Protein AF-A0A968JBT8-F1 (afdb_monomer)

Structure (mmCIF, N/CA/C/O backbone):
data_AF-A0A968JBT8-F1
#
_entry.id   AF-A0A968JBT8-F1
#
loop_
_atom_site.group_PDB
_atom_site.id
_atom_site.type_symbol
_atom_site.label_atom_id
_atom_site.label_alt_id
_atom_site.label_comp_id
_atom_site.label_asym_id
_atom_site.label_entity_id
_atom_site.label_seq_id
_atom_site.pdbx_PDB_ins_code
_atom_site.Cartn_x
_atom_site.Cartn_y
_atom_site.Cartn_z
_atom_site.occupancy
_atom_site.B_iso_or_equiv
_atom_site.auth_seq_id
_atom_site.auth_comp_id
_atom_site.auth_asym_id
_atom_site.auth_atom_id
_atom_site.pdbx_PDB_model_num
ATOM 1 N N . ME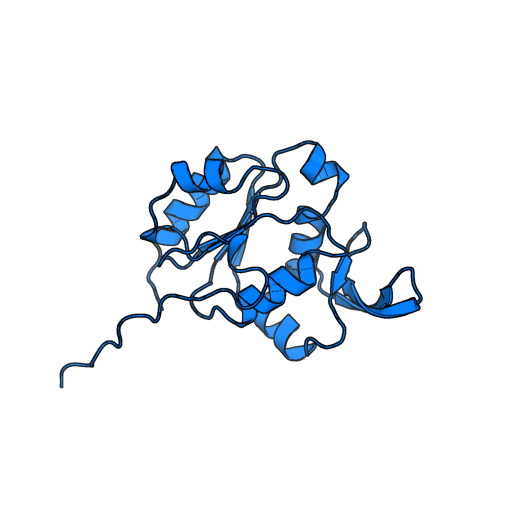T A 1 1 ? -39.324 -13.409 0.685 1.00 41.31 1 MET A N 1
ATOM 2 C CA . MET A 1 1 ? -38.299 -14.449 0.917 1.00 41.31 1 MET A CA 1
ATOM 3 C C . MET A 1 1 ? -37.172 -13.806 1.700 1.00 41.31 1 MET A C 1
ATOM 5 O O . MET A 1 1 ? -36.769 -12.725 1.289 1.00 41.31 1 MET A O 1
ATOM 9 N N . PRO A 1 2 ? -36.713 -14.367 2.828 1.00 41.19 2 PRO A N 1
ATOM 10 C CA . PRO A 1 2 ? -35.566 -13.803 3.517 1.00 41.19 2 PRO A CA 1
ATOM 11 C C . PRO A 1 2 ? -34.325 -14.119 2.684 1.00 41.19 2 PRO A C 1
ATOM 13 O O . PRO A 1 2 ? -34.007 -15.283 2.442 1.00 41.19 2 PRO A O 1
ATOM 16 N N . THR A 1 3 ? -33.665 -13.075 2.192 1.00 42.25 3 THR A N 1
ATOM 17 C CA . THR A 1 3 ? -32.332 -13.170 1.606 1.00 42.25 3 THR A CA 1
ATOM 18 C C . THR A 1 3 ? -31.426 -13.769 2.673 1.00 42.25 3 THR A C 1
ATOM 20 O O . THR A 1 3 ? -31.250 -13.183 3.739 1.00 42.25 3 THR A O 1
ATOM 23 N N . ILE A 1 4 ? -30.899 -14.968 2.425 1.00 45.25 4 ILE A N 1
ATOM 24 C CA . ILE A 1 4 ? -29.824 -15.523 3.242 1.00 45.25 4 ILE A CA 1
ATOM 25 C C . ILE A 1 4 ? -28.622 -14.622 2.974 1.00 45.25 4 ILE A C 1
ATOM 27 O O . ILE A 1 4 ? -27.914 -14.798 1.984 1.00 45.25 4 ILE A O 1
ATOM 31 N N . THR A 1 5 ? -28.428 -13.608 3.814 1.00 50.69 5 THR A N 1
ATOM 32 C CA . THR A 1 5 ? -27.200 -12.822 3.821 1.00 50.69 5 THR A CA 1
ATOM 33 C C . THR A 1 5 ? -26.104 -13.779 4.260 1.00 50.69 5 THR A C 1
ATOM 35 O O . THR A 1 5 ? -25.982 -14.101 5.442 1.00 50.69 5 THR A O 1
ATOM 38 N N . ALA A 1 6 ? -25.366 -14.331 3.295 1.00 50.75 6 ALA A N 1
ATOM 39 C CA . ALA A 1 6 ? -24.172 -15.100 3.592 1.00 50.75 6 ALA A CA 1
ATOM 40 C C . ALA A 1 6 ? -23.295 -14.230 4.497 1.00 50.75 6 ALA A C 1
ATOM 42 O O . ALA A 1 6 ? -22.975 -13.099 4.132 1.00 50.75 6 ALA A O 1
ATOM 43 N N . LEU A 1 7 ? -22.958 -14.734 5.688 1.00 49.06 7 LEU A N 1
ATOM 44 C CA . LEU A 1 7 ? -22.019 -14.052 6.574 1.00 49.06 7 LEU A CA 1
ATOM 45 C C . LEU A 1 7 ? -20.783 -13.690 5.740 1.00 49.06 7 LEU A C 1
ATOM 47 O O . LEU A 1 7 ? -20.252 -14.585 5.066 1.00 49.06 7 LEU A O 1
ATOM 51 N N . PRO A 1 8 ? -20.345 -12.418 5.730 1.00 56.38 8 PRO A N 1
ATOM 52 C CA . PRO A 1 8 ? -19.201 -12.020 4.930 1.00 56.38 8 PRO A CA 1
ATOM 53 C C . PRO A 1 8 ? -18.028 -12.917 5.317 1.00 56.38 8 PRO A C 1
ATOM 55 O O . PRO A 1 8 ? -17.642 -13.002 6.486 1.00 56.38 8 PRO A O 1
ATOM 58 N N . ARG A 1 9 ? -17.507 -13.673 4.342 1.00 64.44 9 ARG A N 1
ATOM 59 C CA . ARG A 1 9 ? -16.332 -14.511 4.578 1.00 64.44 9 ARG A CA 1
ATOM 60 C C . ARG A 1 9 ? -15.209 -13.580 4.998 1.00 64.44 9 ARG A C 1
ATOM 62 O O . ARG A 1 9 ? -14.779 -12.745 4.207 1.00 64.44 9 ARG A O 1
ATOM 69 N N . LEU A 1 10 ? -14.733 -13.755 6.229 1.00 77.06 10 LEU A N 1
ATOM 70 C CA . LEU A 1 10 ? -13.580 -13.022 6.720 1.00 77.06 10 LEU A CA 1
ATOM 71 C C . LEU A 1 10 ? -12.411 -13.279 5.768 1.00 77.06 10 LEU A C 1
ATOM 73 O O . LEU A 1 10 ? -11.999 -14.426 5.559 1.00 77.06 10 LEU A O 1
ATOM 77 N N . TYR A 1 11 ? -11.919 -12.205 5.163 1.00 88.56 11 TYR A N 1
ATOM 78 C CA . TYR A 1 11 ? -10.788 -12.260 4.254 1.00 88.56 11 TYR A CA 1
ATOM 79 C C . TYR A 1 11 ? -9.570 -12.888 4.933 1.00 88.56 11 TYR A C 1
ATOM 81 O O . TYR A 1 11 ? -9.274 -12.627 6.101 1.00 88.56 11 TYR A O 1
ATOM 89 N N . LYS A 1 12 ? -8.842 -13.704 4.169 1.00 91.81 12 LYS A N 1
ATOM 90 C CA . LYS A 1 12 ? -7.556 -14.272 4.566 1.00 91.81 12 LYS A CA 1
ATOM 91 C C . LYS A 1 12 ? -6.499 -13.827 3.557 1.00 91.81 12 LYS A C 1
ATOM 93 O O . LYS A 1 12 ? -6.656 -14.134 2.376 1.00 91.81 12 LYS A O 1
ATOM 98 N N . PRO A 1 13 ? -5.426 -13.143 3.990 1.00 93.38 13 PRO A N 1
ATOM 99 C CA . PRO A 1 13 ? -4.382 -12.709 3.080 1.00 93.38 13 PRO A CA 1
ATOM 100 C C . PRO A 1 13 ? -3.690 -13.888 2.409 1.00 93.38 13 PRO A C 1
ATOM 102 O O . PRO A 1 13 ? -3.269 -14.832 3.077 1.00 93.38 13 PRO A O 1
ATOM 105 N N . LEU A 1 14 ? -3.542 -13.802 1.088 1.00 93.62 14 LEU A N 1
ATOM 106 C CA . LEU A 1 14 ? -2.845 -14.813 0.297 1.00 93.62 14 LEU A CA 1
ATOM 107 C C . LEU A 1 14 ? -1.336 -14.727 0.518 1.00 93.62 14 LEU A C 1
ATOM 109 O O . LEU A 1 14 ? -0.651 -15.740 0.646 1.00 93.62 14 LEU A O 1
ATOM 113 N N . ILE A 1 15 ? -0.815 -13.501 0.580 1.00 95.94 15 ILE A N 1
ATOM 114 C CA . ILE A 1 15 ? 0.615 -13.234 0.679 1.00 95.94 15 ILE A CA 1
ATOM 115 C C . ILE A 1 15 ? 0.944 -12.711 2.072 1.00 95.94 15 ILE A C 1
ATOM 117 O O . ILE A 1 15 ? 0.399 -11.698 2.512 1.00 95.94 15 ILE A O 1
ATOM 121 N N . LYS A 1 16 ? 1.881 -13.392 2.745 1.00 93.38 16 LYS A N 1
ATOM 122 C CA . LYS A 1 16 ? 2.390 -13.050 4.085 1.00 93.38 16 LYS A CA 1
ATOM 123 C C . LYS A 1 16 ? 1.259 -12.795 5.105 1.00 93.38 16 LYS A C 1
ATOM 125 O O . LYS A 1 16 ? 1.220 -11.719 5.702 1.00 93.38 16 LYS A O 1
ATOM 130 N N . PRO A 1 17 ? 0.371 -13.774 5.366 1.00 94.19 17 PRO A N 1
ATOM 131 C CA . PRO A 1 17 ? -0.778 -13.594 6.262 1.00 94.19 17 PRO A CA 1
ATOM 132 C C . PRO A 1 17 ? -0.395 -13.115 7.667 1.00 94.19 17 PRO A C 1
ATOM 134 O O . PRO A 1 17 ? -1.064 -12.254 8.224 1.00 94.19 17 PRO A O 1
ATOM 137 N N . ASN A 1 18 ? 0.751 -13.553 8.196 1.00 95.19 18 ASN A N 1
ATOM 138 C CA . ASN A 1 18 ? 1.256 -13.124 9.510 1.00 95.19 18 ASN A CA 1
ATOM 139 C C . ASN A 1 18 ? 1.701 -11.645 9.558 1.00 95.19 18 ASN A C 1
ATOM 141 O O . ASN A 1 18 ? 2.082 -11.136 10.615 1.00 95.19 18 ASN A O 1
ATOM 145 N N . GLN A 1 19 ? 1.713 -10.950 8.416 1.00 95.06 19 GLN A N 1
ATOM 146 C CA . GLN A 1 19 ? 2.088 -9.539 8.304 1.00 95.06 19 GLN A CA 1
ATOM 147 C C . GLN A 1 19 ? 0.898 -8.593 8.117 1.00 95.06 19 GLN A C 1
ATOM 149 O O . GLN A 1 19 ? 1.106 -7.381 8.049 1.00 95.06 19 GLN A O 1
ATOM 154 N N . VAL A 1 20 ? -0.324 -9.124 8.072 1.00 97.25 20 VAL A N 1
ATOM 155 C CA . VAL A 1 20 ? -1.543 -8.350 7.841 1.00 97.25 20 VAL A CA 1
ATOM 156 C C . VAL A 1 20 ? -2.513 -8.593 8.990 1.00 97.25 20 VAL A C 1
ATOM 158 O O . VAL A 1 20 ? -2.866 -9.730 9.292 1.00 97.25 20 VAL A O 1
ATOM 161 N N . ILE A 1 21 ? -2.951 -7.517 9.633 1.00 97.50 21 ILE A N 1
ATOM 162 C CA . ILE A 1 21 ? -4.013 -7.571 10.642 1.00 97.50 21 ILE A CA 1
ATOM 163 C C . ILE A 1 21 ? -5.334 -7.457 9.890 1.00 97.50 21 ILE A C 1
ATOM 165 O O . ILE A 1 21 ? -5.496 -6.517 9.119 1.00 97.50 21 ILE A O 1
ATOM 169 N N . CYS A 1 22 ? -6.251 -8.404 10.076 1.00 96.94 22 CYS A N 1
ATOM 170 C CA . CYS A 1 22 ? -7.532 -8.421 9.367 1.00 96.94 22 CYS A CA 1
ATOM 171 C C . CYS A 1 22 ? -8.664 -7.920 10.263 1.00 96.94 22 CYS A C 1
ATOM 173 O O . CYS A 1 22 ? -8.687 -8.209 11.459 1.00 96.94 22 CYS A O 1
ATOM 175 N N . GLY A 1 23 ? -9.599 -7.201 9.654 1.00 95.44 23 GLY A N 1
ATOM 176 C CA . GLY A 1 23 ? -10.855 -6.778 10.254 1.00 95.44 23 GLY A CA 1
ATOM 177 C C . GLY A 1 23 ? -12.033 -7.113 9.336 1.00 95.44 23 GLY A C 1
ATOM 178 O O . GLY A 1 23 ? -11.908 -7.950 8.440 1.00 95.44 23 GLY A O 1
ATOM 179 N N . THR A 1 24 ? -13.178 -6.488 9.584 1.00 94.31 24 THR A N 1
ATOM 180 C CA . THR A 1 24 ? -14.443 -6.711 8.860 1.00 94.31 24 THR A CA 1
ATOM 181 C C . THR A 1 24 ? -14.965 -5.456 8.164 1.00 94.31 24 THR A C 1
ATOM 183 O O . THR A 1 24 ? -16.062 -5.481 7.616 1.00 94.31 24 THR A O 1
ATOM 186 N N . GLY A 1 25 ? -14.228 -4.347 8.242 1.00 95.31 25 GLY A N 1
ATOM 187 C CA . GLY A 1 25 ? -14.562 -3.111 7.543 1.00 95.31 25 GLY A CA 1
ATOM 188 C C . GLY A 1 25 ? -14.203 -3.165 6.058 1.00 95.31 25 GLY A C 1
ATOM 189 O O . GLY A 1 25 ? -13.817 -4.198 5.521 1.00 95.31 25 GLY A O 1
ATOM 190 N N . GLN A 1 26 ? -14.267 -2.008 5.402 1.00 96.50 26 GLN A N 1
ATOM 191 C CA . GLN A 1 26 ? -14.045 -1.853 3.953 1.00 96.50 26 GLN A CA 1
ATOM 192 C C . GLN A 1 26 ? -12.790 -1.035 3.594 1.00 96.50 26 GLN A C 1
ATOM 194 O O . GLN A 1 26 ? -12.507 -0.782 2.420 1.00 96.50 26 GLN A O 1
ATOM 199 N N . THR A 1 27 ? -12.013 -0.632 4.603 1.00 98.44 27 THR A N 1
ATOM 200 C CA . THR A 1 27 ? -10.824 0.215 4.439 1.00 98.44 27 THR A CA 1
ATOM 201 C C . THR A 1 27 ? -9.550 -0.578 4.693 1.00 98.44 27 THR A C 1
ATOM 203 O O . THR A 1 27 ? -9.340 -1.085 5.794 1.00 98.44 27 THR A O 1
ATOM 206 N N . ALA A 1 28 ? -8.670 -0.678 3.702 1.00 98.56 28 ALA A N 1
ATOM 207 C CA . ALA A 1 28 ? -7.312 -1.162 3.919 1.00 98.56 28 ALA A CA 1
ATOM 208 C C . ALA A 1 28 ? -6.398 0.002 4.334 1.00 98.56 28 ALA A C 1
ATOM 210 O O . ALA A 1 28 ? -6.468 1.090 3.765 1.00 98.56 28 ALA A O 1
ATOM 211 N N . VAL A 1 29 ? -5.524 -0.225 5.313 1.00 98.75 29 VAL A N 1
ATOM 212 C CA . VAL A 1 29 ? -4.575 0.774 5.818 1.00 98.75 29 VAL A CA 1
ATOM 213 C C . VAL A 1 29 ? -3.149 0.310 5.548 1.00 98.75 29 VAL A C 1
ATOM 215 O O . VAL A 1 29 ? -2.735 -0.769 5.984 1.00 98.75 29 VAL A O 1
ATOM 218 N N . VAL A 1 30 ? -2.383 1.137 4.843 1.00 98.75 30 VAL A N 1
ATOM 219 C CA . VAL A 1 30 ? -0.984 0.881 4.491 1.00 98.75 30 VAL A CA 1
ATOM 220 C C . VAL A 1 30 ? -0.109 1.841 5.281 1.00 98.75 30 VAL A C 1
ATOM 222 O O . VAL A 1 30 ? -0.123 3.045 5.044 1.00 98.75 30 VAL A O 1
ATOM 225 N N . THR A 1 31 ? 0.641 1.317 6.248 1.00 97.62 31 THR A N 1
ATOM 226 C CA . THR A 1 31 ? 1.251 2.146 7.301 1.00 97.62 31 THR A CA 1
ATOM 227 C C . THR A 1 31 ? 2.713 2.520 7.050 1.00 97.62 31 THR A C 1
ATOM 229 O O . THR A 1 31 ? 3.329 3.146 7.908 1.00 97.62 31 THR A O 1
ATOM 232 N N . GLY A 1 32 ? 3.300 2.104 5.925 1.00 96.94 32 GLY A N 1
ATOM 233 C CA . GLY A 1 32 ? 4.719 2.343 5.651 1.00 96.94 32 GLY A CA 1
ATOM 234 C C . GLY A 1 32 ? 5.627 1.769 6.747 1.00 96.94 32 GLY A C 1
ATOM 235 O O . GLY A 1 32 ? 5.508 0.600 7.130 1.00 96.94 32 GLY A O 1
ATOM 236 N N . TRP A 1 33 ? 6.506 2.609 7.281 1.00 96.94 33 TRP A N 1
ATOM 237 C CA . TRP A 1 33 ? 7.395 2.366 8.415 1.00 96.94 33 TRP A CA 1
ATOM 238 C C . TRP A 1 33 ? 6.720 2.549 9.772 1.00 96.94 33 TRP A C 1
ATOM 240 O O . TRP A 1 33 ? 7.226 2.035 10.772 1.00 96.94 33 TRP A O 1
ATOM 250 N N . THR A 1 34 ? 5.539 3.168 9.827 1.00 96.69 34 THR A N 1
ATOM 251 C CA . THR A 1 34 ? 4.731 3.171 11.050 1.00 96.69 34 THR A CA 1
ATOM 252 C C . THR A 1 34 ? 4.325 1.736 11.393 1.00 96.69 34 THR A C 1
ATOM 254 O O . THR A 1 34 ? 3.785 1.003 10.560 1.00 96.69 34 THR A O 1
ATOM 257 N N . VAL A 1 35 ? 4.581 1.310 12.632 1.00 96.81 35 VAL A N 1
ATOM 258 C CA . VAL A 1 35 ? 4.288 -0.055 13.097 1.00 96.81 35 VAL A CA 1
ATOM 259 C C . VAL A 1 35 ? 2.780 -0.318 13.050 1.00 96.81 35 VAL A C 1
ATOM 261 O O . VAL A 1 35 ? 2.006 0.340 13.744 1.00 96.81 35 VAL A O 1
ATOM 264 N N . ARG A 1 36 ? 2.354 -1.333 12.283 1.00 97.06 36 ARG A N 1
ATOM 265 C CA . ARG A 1 36 ? 0.923 -1.645 12.069 1.00 97.06 36 ARG A CA 1
ATOM 266 C C . ARG A 1 36 ? 0.132 -1.887 13.356 1.00 97.06 36 ARG A C 1
ATOM 268 O O . ARG A 1 36 ? -1.032 -1.518 13.434 1.00 97.06 36 ARG A O 1
ATOM 275 N N . HIS A 1 37 ? 0.757 -2.474 14.378 1.00 97.69 37 HIS A N 1
ATOM 276 C CA . HIS A 1 37 ? 0.102 -2.713 15.667 1.00 97.69 37 HIS A CA 1
ATOM 277 C C . HIS A 1 37 ? -0.176 -1.414 16.426 1.00 97.69 37 HIS A C 1
ATOM 279 O O . HIS A 1 37 ? -1.155 -1.351 17.159 1.00 97.69 37 HIS A O 1
ATOM 285 N N . THR A 1 38 ? 0.651 -0.379 16.250 1.00 96.25 38 THR A N 1
ATOM 286 C CA . THR A 1 38 ? 0.375 0.945 16.821 1.00 96.25 38 THR A CA 1
ATOM 287 C C . THR A 1 38 ? -0.892 1.516 16.205 1.00 96.25 38 THR A C 1
ATOM 289 O O . THR A 1 38 ? -1.766 1.957 16.934 1.00 96.25 38 THR A O 1
ATOM 292 N N . VAL A 1 39 ? -1.040 1.409 14.883 1.00 97.25 39 VAL A N 1
ATOM 293 C CA . VAL A 1 39 ? -2.247 1.845 14.169 1.00 97.25 39 VAL A CA 1
ATOM 294 C C . VAL A 1 39 ? -3.476 1.039 14.597 1.00 97.25 39 VAL A C 1
ATOM 296 O O . VAL A 1 39 ? -4.492 1.618 14.968 1.00 97.25 39 VAL A O 1
ATOM 299 N N . ALA A 1 40 ? -3.370 -0.292 14.633 1.00 97.50 40 ALA A N 1
ATOM 300 C CA . ALA A 1 40 ? -4.482 -1.170 14.998 1.00 97.50 40 ALA A CA 1
ATOM 301 C C . ALA A 1 40 ? -5.024 -0.920 16.417 1.00 97.50 40 ALA A C 1
ATOM 303 O O . ALA A 1 40 ? -6.213 -1.089 16.641 1.00 97.50 40 ALA A O 1
ATOM 304 N N . LYS A 1 41 ? -4.190 -0.477 17.370 1.00 97.38 41 LYS A N 1
ATOM 305 C CA . LYS A 1 41 ? -4.633 -0.136 18.737 1.00 97.38 41 LYS A CA 1
ATOM 306 C C . LYS A 1 41 ? -5.597 1.052 18.798 1.00 97.38 41 LYS A C 1
ATOM 308 O O . LYS A 1 41 ? -6.275 1.215 19.807 1.00 97.38 41 LYS A O 1
ATOM 313 N N . HIS A 1 42 ? -5.642 1.886 17.762 1.00 97.00 42 HIS A N 1
ATOM 314 C CA . HIS A 1 42 ? -6.527 3.049 17.696 1.00 97.00 42 HIS A CA 1
ATOM 315 C C . HIS A 1 42 ? -7.848 2.767 16.970 1.00 97.00 42 HIS A C 1
ATOM 317 O O . HIS A 1 42 ? -8.688 3.668 16.894 1.00 97.00 42 HIS A O 1
ATOM 323 N N . LEU A 1 43 ? -8.027 1.554 16.439 1.00 97.56 43 LEU A N 1
ATOM 324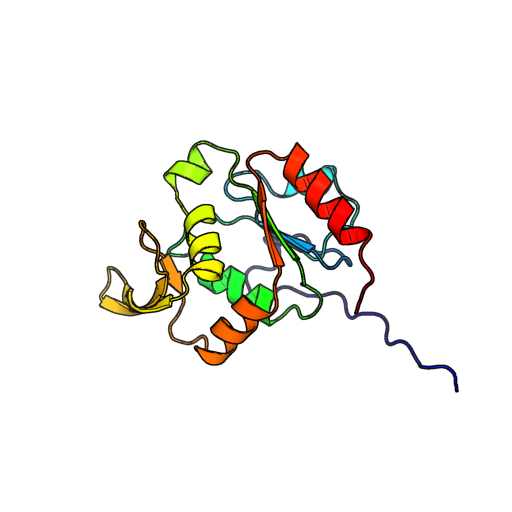 C CA . LEU A 1 43 ? -9.172 1.176 15.620 1.00 97.56 43 LEU A CA 1
ATOM 325 C C . LEU A 1 43 ? -9.851 -0.086 16.150 1.00 97.56 43 LEU A C 1
ATOM 327 O O . LEU A 1 43 ? -9.211 -1.006 16.657 1.00 97.56 43 LEU A O 1
ATOM 331 N N . GLN A 1 44 ? -11.157 -0.154 15.962 1.00 97.44 44 GLN A N 1
ATOM 332 C CA . GLN A 1 44 ? -11.954 -1.357 16.119 1.00 97.44 44 GLN A CA 1
ATOM 333 C C . GLN A 1 44 ? -11.881 -2.195 14.841 1.00 97.44 44 GLN A C 1
ATOM 335 O O . GLN A 1 44 ? -11.766 -1.670 13.735 1.00 97.44 44 GLN A O 1
ATOM 340 N N . SER A 1 45 ? -11.982 -3.519 14.969 1.00 96.00 45 SER A N 1
ATOM 341 C CA . SER A 1 45 ? -11.869 -4.441 13.828 1.00 96.00 45 SER A CA 1
ATOM 342 C C . SER A 1 45 ? -12.922 -4.220 12.739 1.00 96.00 45 SER A C 1
ATOM 344 O O . SER A 1 45 ? -12.684 -4.601 11.600 1.00 96.00 45 SER A O 1
ATOM 346 N N . HIS A 1 46 ? -14.059 -3.595 13.046 1.00 95.25 46 HIS A N 1
ATOM 347 C CA . HIS A 1 46 ? -15.084 -3.267 12.053 1.00 95.25 46 HIS A CA 1
ATOM 348 C C . HIS A 1 46 ? -14.799 -1.973 11.275 1.00 95.25 46 HIS A C 1
ATOM 350 O O . HIS A 1 46 ? -15.431 -1.738 10.251 1.00 95.25 46 HIS A O 1
ATOM 356 N N . GLU A 1 47 ? -13.840 -1.151 11.712 1.00 97.12 47 GLU A N 1
ATOM 357 C CA . GLU A 1 47 ? -13.485 0.106 11.037 1.00 97.12 47 GLU A CA 1
ATOM 358 C C . GLU A 1 47 ? -12.526 -0.123 9.853 1.00 97.12 47 GLU A C 1
ATOM 360 O O . GLU A 1 47 ? -12.418 0.715 8.960 1.00 97.12 47 GLU A O 1
ATOM 365 N N . TYR A 1 48 ? -11.839 -1.270 9.799 1.00 97.56 48 TYR A N 1
ATOM 366 C CA . TYR A 1 48 ? -10.869 -1.593 8.749 1.00 97.56 48 TYR A CA 1
ATOM 367 C C . TYR A 1 48 ? -11.039 -3.014 8.206 1.00 97.56 48 TYR A C 1
ATOM 369 O O . TYR A 1 48 ? -11.447 -3.932 8.910 1.00 97.56 48 TYR A O 1
ATOM 377 N N . ALA A 1 49 ? -10.678 -3.206 6.941 1.00 97.12 49 ALA A N 1
ATOM 378 C CA . ALA A 1 49 ? -10.597 -4.507 6.283 1.00 97.12 49 ALA A CA 1
ATOM 379 C C . ALA A 1 49 ? -9.259 -5.197 6.582 1.00 97.12 49 ALA A C 1
ATOM 381 O O . ALA A 1 49 ? -9.191 -6.390 6.879 1.00 97.12 49 ALA A O 1
ATOM 382 N N . ALA A 1 50 ? -8.167 -4.436 6.476 1.00 97.94 50 ALA A N 1
ATOM 383 C CA . ALA A 1 50 ? -6.811 -4.935 6.647 1.00 97.94 50 ALA A CA 1
ATOM 384 C C . ALA A 1 50 ? -5.846 -3.808 7.036 1.00 97.94 50 ALA A C 1
ATOM 386 O O . ALA A 1 50 ? -5.997 -2.682 6.575 1.00 97.94 50 ALA A O 1
ATOM 387 N N . ILE A 1 51 ? -4.816 -4.115 7.825 1.00 98.50 51 ILE A N 1
ATOM 388 C CA . ILE A 1 51 ? -3.720 -3.192 8.152 1.00 98.50 51 ILE A CA 1
ATOM 389 C C . ILE A 1 51 ? -2.392 -3.898 7.881 1.00 98.50 51 ILE A C 1
ATOM 391 O O . ILE A 1 51 ? -2.131 -4.980 8.416 1.00 98.50 51 ILE A O 1
ATOM 395 N N . GLY A 1 52 ? -1.535 -3.280 7.069 1.00 98.19 52 GLY A N 1
ATOM 396 C CA . GLY A 1 52 ? -0.236 -3.830 6.680 1.00 98.19 52 GLY A CA 1
ATOM 397 C C . GLY A 1 52 ? 0.832 -2.756 6.491 1.00 98.19 52 GLY A C 1
ATOM 398 O O . GLY A 1 52 ? 0.533 -1.581 6.303 1.00 98.19 52 GLY A O 1
ATOM 399 N N . GLN A 1 53 ? 2.097 -3.173 6.537 1.00 97.88 53 GLN A N 1
ATOM 400 C CA . GLN A 1 53 ? 3.249 -2.293 6.310 1.00 97.88 53 GLN A CA 1
ATOM 401 C C . GLN A 1 53 ? 3.761 -2.420 4.876 1.00 97.88 53 GLN A C 1
ATOM 403 O O . GLN A 1 53 ? 3.747 -3.510 4.302 1.00 97.88 53 GLN A O 1
ATOM 408 N N . LEU A 1 54 ? 4.258 -1.312 4.321 1.00 98.00 54 LEU A N 1
ATOM 409 C CA . LEU A 1 54 ? 4.864 -1.265 2.992 1.00 98.00 54 LEU A CA 1
ATOM 410 C C . LEU A 1 54 ? 6.182 -0.489 3.047 1.00 98.00 54 LEU A C 1
ATOM 412 O O . LEU A 1 54 ? 6.194 0.733 3.010 1.00 98.00 54 LEU A O 1
ATOM 416 N N . TYR A 1 55 ? 7.299 -1.211 3.109 1.00 96.56 55 TYR A N 1
ATOM 417 C CA . TYR A 1 55 ? 8.620 -0.588 3.266 1.00 96.56 55 TYR A CA 1
ATOM 418 C C . TYR A 1 55 ? 9.345 -0.294 1.956 1.00 96.56 55 TYR A C 1
ATOM 420 O O . TYR A 1 55 ? 10.270 0.506 1.941 1.00 96.56 55 TYR A O 1
ATOM 428 N N . SER A 1 56 ? 9.022 -1.013 0.879 1.00 96.50 56 SER A N 1
ATOM 429 C CA . SER A 1 56 ? 9.842 -1.030 -0.335 1.00 96.50 56 SER A CA 1
ATOM 430 C C . SER A 1 56 ? 8.963 -1.001 -1.584 1.00 96.50 56 SER A C 1
ATOM 432 O O . SER A 1 56 ? 8.151 -1.920 -1.749 1.00 96.50 56 SER A O 1
ATOM 434 N N . PRO A 1 57 ? 9.152 -0.015 -2.483 1.00 96.31 57 PRO A N 1
ATOM 435 C CA . PRO A 1 57 ? 8.387 0.075 -3.727 1.00 96.31 57 PRO A CA 1
ATOM 436 C C . PRO A 1 57 ? 8.725 -1.052 -4.714 1.00 96.31 57 PRO A C 1
ATOM 438 O O . PRO A 1 57 ? 7.889 -1.451 -5.515 1.00 96.31 57 PRO A O 1
ATOM 441 N N . THR A 1 58 ? 9.926 -1.626 -4.628 1.00 96.38 58 THR A N 1
ATOM 442 C CA . THR A 1 58 ? 10.418 -2.653 -5.561 1.00 96.38 58 THR A CA 1
ATOM 443 C C . THR A 1 58 ? 10.177 -4.092 -5.102 1.00 96.38 58 THR A C 1
ATOM 445 O O . THR A 1 58 ? 10.318 -5.019 -5.894 1.00 96.38 58 THR A O 1
ATOM 448 N N . ARG A 1 59 ? 9.839 -4.311 -3.822 1.00 94.25 59 ARG A N 1
ATOM 449 C CA . ARG A 1 59 ? 9.633 -5.660 -3.247 1.00 94.25 59 ARG A CA 1
ATOM 450 C C . ARG A 1 59 ? 8.284 -5.857 -2.564 1.00 94.25 59 ARG A C 1
ATOM 452 O O . ARG A 1 59 ? 7.866 -6.993 -2.353 1.00 94.25 59 ARG A O 1
ATOM 459 N N . GLY A 1 60 ? 7.645 -4.774 -2.124 1.00 96.75 60 GLY A N 1
ATOM 460 C CA . GLY A 1 60 ? 6.423 -4.838 -1.325 1.00 96.75 60 GLY A CA 1
ATOM 461 C C . GLY A 1 60 ? 5.140 -4.707 -2.140 1.00 96.75 60 GLY A C 1
ATOM 462 O O . GLY A 1 60 ? 4.143 -5.336 -1.787 1.00 96.75 60 GLY A O 1
ATOM 463 N N . ILE A 1 61 ? 5.163 -3.926 -3.224 1.00 98.25 61 ILE A N 1
ATOM 464 C CA . ILE A 1 61 ? 3.943 -3.532 -3.936 1.00 98.25 61 ILE A CA 1
ATOM 465 C C . ILE A 1 61 ? 3.236 -4.742 -4.559 1.00 98.25 61 ILE A C 1
ATOM 467 O O . ILE A 1 61 ? 2.050 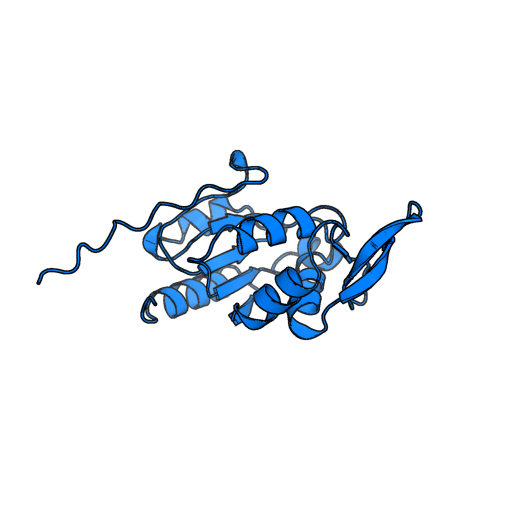-4.915 -4.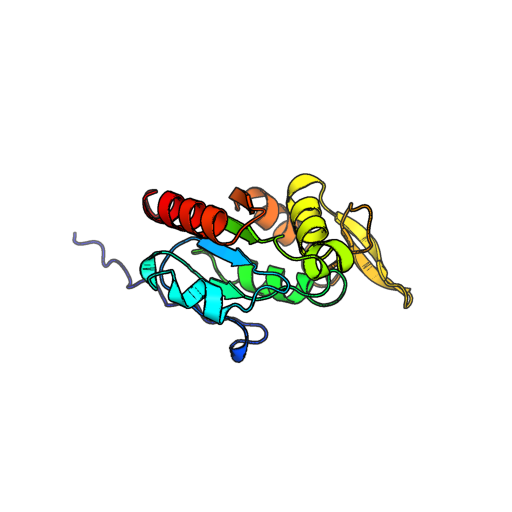298 1.00 98.25 61 ILE A O 1
ATOM 471 N N . SER A 1 62 ? 3.931 -5.646 -5.262 1.00 98.12 62 SER A N 1
ATOM 472 C CA . SER A 1 62 ? 3.301 -6.856 -5.830 1.00 98.12 62 SER A CA 1
ATOM 473 C C . SER A 1 62 ? 2.515 -7.665 -4.791 1.00 98.12 62 SER A C 1
ATOM 475 O O . SER A 1 62 ? 1.378 -8.067 -5.031 1.00 98.12 62 SER A O 1
ATOM 477 N N . ALA A 1 63 ? 3.095 -7.879 -3.605 1.00 97.75 63 ALA A N 1
ATOM 478 C CA . ALA A 1 63 ? 2.445 -8.620 -2.525 1.00 97.75 63 ALA A CA 1
ATOM 479 C C . ALA A 1 63 ? 1.186 -7.907 -2.010 1.00 97.75 63 ALA A C 1
ATOM 481 O O . ALA A 1 63 ? 0.167 -8.551 -1.756 1.00 97.75 63 ALA A O 1
ATOM 482 N N . LEU A 1 64 ? 1.253 -6.581 -1.877 1.00 98.38 64 LEU A N 1
ATOM 483 C CA . LEU A 1 64 ? 0.126 -5.752 -1.469 1.00 98.38 64 LEU A CA 1
ATOM 484 C C . LEU A 1 64 ? -0.998 -5.796 -2.510 1.00 98.38 64 LEU A C 1
ATOM 486 O O . LEU A 1 64 ? -2.140 -6.065 -2.146 1.00 98.38 64 LEU A O 1
ATOM 490 N N . LEU A 1 65 ? -0.685 -5.604 -3.794 1.00 98.44 65 LEU A N 1
ATOM 491 C CA . LEU A 1 65 ? -1.685 -5.588 -4.865 1.00 98.44 65 LEU A CA 1
ATOM 492 C C . LEU A 1 65 ? -2.386 -6.944 -5.011 1.00 98.44 65 LEU A C 1
ATOM 494 O O . LEU A 1 65 ? -3.605 -6.981 -5.141 1.00 98.44 65 LEU A O 1
ATOM 498 N N . ARG A 1 66 ? -1.658 -8.065 -4.905 1.00 98.25 66 ARG A N 1
ATOM 499 C CA . ARG A 1 66 ? -2.258 -9.415 -4.920 1.00 98.25 66 ARG A CA 1
ATOM 500 C C . ARG A 1 66 ? -3.247 -9.617 -3.770 1.00 98.25 66 ARG A C 1
ATOM 502 O O . ARG A 1 66 ? -4.308 -10.199 -3.968 1.00 98.25 66 ARG A O 1
ATOM 509 N N . ASN A 1 67 ? -2.916 -9.112 -2.583 1.00 98.00 67 ASN A N 1
ATOM 510 C CA . ASN A 1 67 ? -3.811 -9.150 -1.431 1.00 98.00 67 ASN A CA 1
ATOM 511 C C . ASN A 1 67 ? -5.048 -8.254 -1.631 1.00 98.00 67 ASN A C 1
ATOM 513 O O . ASN A 1 67 ? -6.148 -8.670 -1.286 1.00 98.00 67 ASN A O 1
ATOM 517 N N . LEU A 1 68 ? -4.901 -7.060 -2.216 1.00 97.75 68 LEU A N 1
ATOM 518 C CA . LEU A 1 68 ? -6.045 -6.194 -2.528 1.00 97.75 68 LEU A CA 1
ATOM 519 C C . LEU A 1 68 ? -6.972 -6.819 -3.581 1.00 97.75 68 LEU A C 1
ATOM 521 O O . LEU A 1 68 ? -8.179 -6.859 -3.374 1.00 97.75 68 LEU A O 1
ATOM 525 N N . LEU A 1 69 ? -6.417 -7.380 -4.660 1.00 97.12 69 LEU A N 1
ATOM 526 C CA . LEU A 1 69 ? -7.180 -8.097 -5.693 1.00 97.12 69 LEU A CA 1
ATOM 527 C C . LEU A 1 69 ? -7.962 -9.288 -5.124 1.00 97.12 69 LEU A C 1
ATOM 529 O O . LEU A 1 69 ? -9.059 -9.591 -5.584 1.00 97.12 69 LEU A O 1
ATOM 533 N N . ALA A 1 70 ? -7.403 -9.962 -4.120 1.00 95.62 70 ALA A N 1
ATOM 534 C CA . ALA A 1 70 ? -8.047 -11.082 -3.444 1.00 95.62 70 ALA A CA 1
ATOM 535 C C . ALA A 1 70 ? -9.070 -10.656 -2.378 1.00 95.62 70 ALA A C 1
ATOM 537 O O . ALA A 1 70 ? -9.739 -11.519 -1.805 1.00 95.62 70 ALA A O 1
ATOM 538 N N . ASN A 1 71 ? -9.179 -9.357 -2.082 1.00 94.88 71 ASN A N 1
ATOM 539 C CA . ASN A 1 71 ? -10.035 -8.839 -1.028 1.00 94.88 71 ASN A CA 1
ATOM 540 C C . ASN A 1 71 ? -11.141 -7.919 -1.577 1.00 94.88 71 ASN A C 1
ATOM 542 O O . ASN A 1 71 ? -11.013 -6.696 -1.492 1.00 94.88 71 ASN A O 1
ATOM 546 N N . PRO A 1 72 ? -12.260 -8.476 -2.076 1.00 90.06 72 PRO A N 1
ATOM 547 C CA . PRO A 1 72 ? -13.328 -7.685 -2.692 1.00 90.06 72 PRO A CA 1
ATOM 548 C C . PRO A 1 72 ? -14.058 -6.751 -1.714 1.00 90.06 72 PRO A C 1
ATOM 550 O O . PRO A 1 72 ? -14.807 -5.887 -2.153 1.00 90.06 72 PRO A O 1
ATOM 553 N N . GLN A 1 73 ? -13.857 -6.902 -0.398 1.00 91.94 73 GLN A N 1
ATOM 554 C CA . GLN A 1 73 ? -14.456 -6.009 0.599 1.00 91.94 73 GLN A CA 1
ATOM 555 C C . GLN A 1 73 ? -13.752 -4.642 0.659 1.00 91.94 73 GLN A C 1
ATOM 557 O O . GLN A 1 73 ? -14.306 -3.683 1.191 1.00 91.94 73 GLN A O 1
ATOM 562 N N . VAL A 1 74 ? -12.509 -4.550 0.166 1.00 96.62 74 VAL A N 1
ATOM 563 C CA . VAL A 1 74 ? -11.740 -3.305 0.218 1.00 96.62 74 VAL A CA 1
ATOM 564 C C . VAL A 1 74 ? -12.258 -2.361 -0.854 1.00 96.62 74 VAL A C 1
ATOM 566 O O . VAL A 1 74 ? -12.228 -2.675 -2.038 1.00 96.62 74 VAL A O 1
ATOM 569 N N . ARG A 1 75 ? -12.685 -1.178 -0.421 1.00 96.88 75 ARG A N 1
ATOM 570 C CA . ARG A 1 75 ? -13.145 -0.076 -1.280 1.00 96.88 75 ARG A CA 1
ATOM 571 C C . ARG A 1 75 ? -12.329 1.191 -1.078 1.00 96.88 75 ARG A C 1
ATOM 573 O O . ARG A 1 75 ? -12.213 2.011 -1.986 1.00 96.88 75 ARG A O 1
ATOM 580 N N . PHE A 1 76 ? -11.750 1.334 0.111 1.00 98.50 76 PHE A N 1
ATOM 581 C CA . PHE A 1 76 ? -10.944 2.482 0.493 1.00 98.50 76 PHE A CA 1
ATOM 582 C C . PHE A 1 76 ? -9.532 2.038 0.844 1.00 98.50 76 PHE A C 1
ATOM 584 O O . PHE A 1 76 ? -9.332 0.998 1.478 1.00 98.50 76 PHE A O 1
ATOM 591 N N . LEU A 1 77 ? -8.553 2.848 0.459 1.00 98.69 77 LEU A N 1
ATOM 592 C CA . LEU A 1 77 ? -7.159 2.654 0.824 1.00 98.69 77 LEU A CA 1
ATOM 593 C C . LEU A 1 77 ? -6.640 3.913 1.512 1.00 98.69 77 LEU A C 1
ATOM 595 O O . LEU A 1 77 ? -6.535 4.968 0.892 1.00 98.69 77 LEU A O 1
ATOM 599 N N . VAL A 1 78 ? -6.289 3.793 2.789 1.00 98.81 78 VAL A N 1
ATOM 600 C CA . VAL A 1 78 ? -5.631 4.863 3.544 1.00 98.81 78 VAL A CA 1
ATOM 601 C C . VAL A 1 78 ? -4.133 4.597 3.563 1.00 98.81 78 VAL A C 1
ATOM 603 O O . VAL A 1 78 ? -3.674 3.556 4.037 1.00 98.81 78 VAL A O 1
ATOM 606 N N . LEU A 1 79 ? -3.370 5.547 3.033 1.00 98.75 79 LEU A N 1
ATOM 607 C CA . LEU A 1 79 ? -1.919 5.499 2.931 1.00 98.75 79 LEU A CA 1
ATOM 608 C C . LEU A 1 79 ? -1.309 6.435 3.975 1.00 98.75 79 LEU A C 1
ATOM 610 O O . LEU A 1 79 ? -1.606 7.628 3.980 1.00 98.75 79 LEU A O 1
ATOM 614 N N . ILE A 1 80 ? -0.452 5.917 4.854 1.00 98.38 80 ILE A N 1
ATOM 615 C CA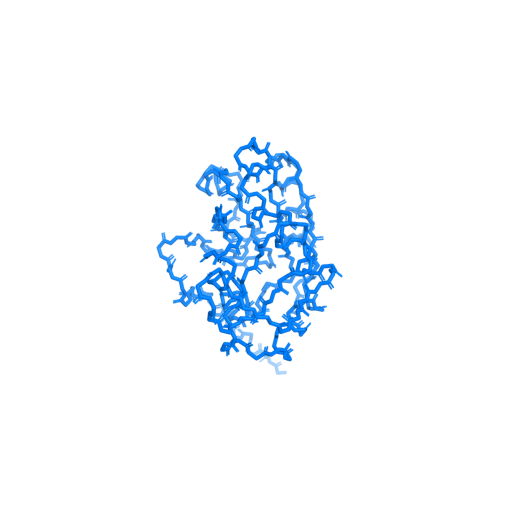 . ILE A 1 80 ? 0.230 6.719 5.877 1.00 98.38 80 ILE A CA 1
ATOM 616 C C . ILE A 1 80 ? 1.665 6.976 5.423 1.00 98.38 80 ILE A C 1
ATOM 618 O O . ILE A 1 80 ? 2.438 6.032 5.279 1.00 98.38 80 ILE A O 1
ATOM 622 N N . ASN A 1 81 ? 2.020 8.245 5.228 1.00 97.25 81 ASN A N 1
ATOM 623 C CA . ASN A 1 81 ? 3.369 8.700 4.881 1.00 97.25 81 ASN A CA 1
ATOM 624 C C . ASN A 1 81 ? 3.876 9.676 5.953 1.00 97.25 81 ASN A C 1
ATOM 626 O O . ASN A 1 81 ? 4.047 10.871 5.710 1.00 97.25 81 ASN A O 1
ATOM 630 N N . ALA A 1 82 ? 4.020 9.176 7.180 1.00 96.50 82 ALA A N 1
ATOM 631 C CA . ALA A 1 82 ? 4.225 10.020 8.354 1.00 96.50 82 ALA A CA 1
ATOM 632 C C . ALA A 1 82 ? 5.706 10.194 8.704 1.00 96.50 82 ALA A C 1
ATOM 634 O O . ALA A 1 82 ? 6.134 11.268 9.146 1.00 96.50 82 ALA A O 1
ATOM 635 N N . THR A 1 83 ? 6.520 9.159 8.503 1.00 97.00 83 THR A N 1
ATOM 636 C CA . THR A 1 83 ? 7.892 9.149 9.013 1.00 97.00 83 THR A CA 1
ATOM 637 C C . THR A 1 83 ? 8.910 9.615 7.975 1.00 97.00 83 THR A C 1
ATOM 639 O O . THR A 1 83 ? 8.638 9.730 6.779 1.00 97.00 83 THR A O 1
ATOM 642 N N . LYS A 1 84 ? 10.127 9.924 8.434 1.00 97.19 84 LYS A N 1
ATOM 643 C CA . LYS A 1 84 ? 11.240 10.240 7.528 1.00 97.19 84 LYS A CA 1
ATOM 644 C C . LYS A 1 84 ? 11.621 9.017 6.693 1.00 97.19 84 LYS A C 1
ATOM 646 O O . LYS A 1 84 ? 11.967 9.158 5.527 1.00 97.19 84 LYS A O 1
ATOM 651 N N . GLU A 1 85 ? 11.535 7.832 7.282 1.00 97.75 85 GLU A N 1
ATOM 652 C CA . GLU A 1 85 ? 11.801 6.553 6.631 1.00 97.75 85 GLU A CA 1
ATOM 653 C C . GLU A 1 85 ? 10.794 6.283 5.510 1.00 97.75 85 GLU A C 1
ATOM 655 O O . GLU A 1 85 ? 11.205 5.812 4.452 1.00 97.75 85 GLU A O 1
ATOM 660 N N . ASP A 1 86 ? 9.519 6.654 5.688 1.00 96.06 86 ASP A N 1
ATOM 661 C CA . ASP A 1 86 ? 8.514 6.595 4.616 1.00 96.06 86 ASP A CA 1
ATOM 662 C C . ASP A 1 86 ? 8.944 7.431 3.408 1.00 96.06 86 ASP A C 1
ATOM 664 O O . ASP A 1 86 ? 9.014 6.921 2.286 1.00 96.06 86 ASP A O 1
ATOM 668 N N . ARG A 1 87 ? 9.310 8.694 3.655 1.00 95.31 87 ARG A N 1
ATOM 669 C CA . ARG A 1 87 ? 9.748 9.634 2.613 1.00 95.31 87 ARG A CA 1
ATOM 670 C C . ARG A 1 87 ? 11.036 9.183 1.929 1.00 95.31 87 ARG A C 1
ATOM 672 O O . ARG A 1 87 ? 11.131 9.258 0.711 1.00 95.31 87 ARG A O 1
ATOM 679 N N . ASN A 1 88 ? 11.997 8.671 2.694 1.00 96.06 88 ASN A N 1
ATOM 680 C CA . ASN A 1 88 ? 13.263 8.171 2.159 1.00 96.06 88 ASN A CA 1
ATOM 681 C C . ASN A 1 88 ? 13.080 6.899 1.323 1.00 96.06 88 ASN A C 1
ATOM 683 O O . ASN A 1 88 ? 13.758 6.721 0.316 1.00 96.06 88 ASN A O 1
ATOM 687 N N . ALA A 1 89 ? 12.202 5.991 1.757 1.00 95.50 89 ALA A N 1
ATOM 688 C CA . ALA A 1 89 ? 11.956 4.741 1.049 1.00 95.50 89 ALA A CA 1
ATOM 689 C C . ALA A 1 89 ? 11.069 4.931 -0.190 1.00 95.50 89 ALA A C 1
ATOM 691 O O . ALA A 1 89 ? 11.107 4.100 -1.096 1.00 95.50 89 ALA A O 1
ATOM 692 N N . GLY A 1 90 ? 10.229 5.972 -0.206 1.00 96.94 90 GLY A N 1
ATOM 693 C CA . GLY A 1 90 ? 9.356 6.322 -1.328 1.00 96.94 90 GLY A CA 1
ATOM 694 C C . GLY A 1 90 ? 8.235 5.315 -1.603 1.00 96.94 90 GLY A C 1
ATOM 695 O O . GLY A 1 90 ? 7.506 5.465 -2.577 1.00 96.94 90 GLY A O 1
ATOM 696 N N . ALA A 1 91 ? 8.064 4.285 -0.766 1.00 97.88 91 ALA A N 1
ATOM 697 C CA . ALA A 1 91 ? 7.143 3.184 -1.041 1.00 97.88 91 ALA A CA 1
ATOM 698 C C . ALA A 1 91 ? 5.673 3.626 -1.065 1.00 97.88 91 ALA A C 1
ATOM 700 O O . ALA A 1 91 ? 4.900 3.158 -1.898 1.00 97.88 91 ALA A O 1
ATOM 701 N N . ILE A 1 92 ? 5.303 4.537 -0.163 1.00 98.25 92 ILE A N 1
ATOM 702 C CA . ILE A 1 92 ? 3.936 5.049 -0.048 1.00 98.25 92 ILE A CA 1
ATOM 703 C C . ILE A 1 92 ? 3.601 5.987 -1.207 1.00 98.25 92 ILE A C 1
ATOM 705 O O . ILE A 1 92 ? 2.574 5.798 -1.852 1.00 98.25 92 ILE A O 1
ATOM 709 N N . THR A 1 93 ? 4.497 6.926 -1.524 1.00 98.06 93 THR A N 1
ATOM 710 C CA . THR A 1 93 ? 4.360 7.808 -2.692 1.00 98.06 93 THR A CA 1
ATOM 711 C C . THR A 1 93 ? 4.292 7.004 -3.989 1.00 98.06 93 THR A C 1
ATOM 713 O O . THR A 1 93 ? 3.419 7.232 -4.814 1.00 98.06 93 THR A O 1
ATOM 716 N N . CYS A 1 94 ? 5.152 5.998 -4.146 1.00 98.44 94 CYS A N 1
ATOM 717 C CA . CYS A 1 94 ? 5.142 5.142 -5.326 1.00 98.44 94 CYS A CA 1
ATOM 718 C C . CYS A 1 94 ? 3.831 4.346 -5.450 1.00 98.44 94 CYS A C 1
ATOM 720 O O . CYS A 1 94 ? 3.275 4.227 -6.539 1.00 98.44 94 CYS A O 1
ATOM 722 N N . LEU A 1 95 ? 3.284 3.837 -4.339 1.00 98.69 95 LEU A N 1
ATOM 723 C CA . LEU A 1 95 ? 1.975 3.181 -4.362 1.00 98.69 95 LEU A CA 1
ATOM 724 C C . LEU A 1 95 ? 0.855 4.158 -4.747 1.00 98.69 95 LEU A C 1
ATOM 726 O O . LEU A 1 95 ? -0.024 3.786 -5.517 1.00 98.69 95 LEU A O 1
ATOM 730 N N . GLN A 1 96 ? 0.882 5.392 -4.244 1.00 98.38 96 GLN A N 1
ATOM 731 C CA . GLN A 1 96 ? -0.070 6.428 -4.649 1.00 98.38 96 GLN A CA 1
ATOM 732 C C . GLN A 1 96 ? 0.024 6.714 -6.155 1.00 98.38 96 GLN A C 1
ATOM 734 O O . GLN A 1 96 ? -0.990 6.688 -6.851 1.00 98.38 96 GLN A O 1
ATOM 739 N N . ASP A 1 97 ? 1.239 6.884 -6.672 1.00 98.69 97 ASP A N 1
ATOM 740 C CA . ASP A 1 97 ? 1.503 7.106 -8.094 1.00 98.69 97 ASP A CA 1
ATOM 741 C C . ASP A 1 97 ? 1.022 5.939 -8.968 1.00 98.69 97 ASP A C 1
ATOM 743 O O . ASP A 1 97 ? 0.525 6.159 -10.071 1.00 98.69 97 ASP A O 1
ATOM 747 N N . PHE A 1 98 ? 1.078 4.696 -8.480 1.00 98.69 98 PHE A N 1
ATOM 748 C CA . PHE A 1 98 ? 0.446 3.573 -9.176 1.00 98.69 98 PHE A CA 1
ATOM 749 C C . PHE A 1 98 ? -1.055 3.798 -9.361 1.00 98.69 98 PHE A C 1
ATOM 751 O O . PHE A 1 98 ? -1.561 3.585 -10.461 1.00 98.69 98 PHE A O 1
ATOM 758 N N . PHE A 1 99 ? -1.773 4.247 -8.331 1.00 98.44 99 PHE A N 1
ATOM 759 C CA . PHE A 1 99 ? -3.204 4.520 -8.453 1.00 98.44 99 PHE A CA 1
ATOM 760 C C . PHE A 1 99 ? -3.472 5.706 -9.387 1.00 98.44 99 PHE A C 1
ATOM 762 O O . PHE A 1 99 ? -4.258 5.572 -10.327 1.00 98.44 99 PHE A O 1
ATOM 769 N N . GLU A 1 100 ? -2.755 6.814 -9.220 1.00 98.00 100 GLU A N 1
ATOM 770 C CA . GLU A 1 100 ? -3.009 8.068 -9.942 1.00 98.00 100 GLU A CA 1
ATOM 771 C C . GLU A 1 100 ? -2.470 8.061 -11.381 1.00 98.00 100 GLU A C 1
ATOM 773 O O . GLU A 1 100 ? -3.193 8.351 -12.334 1.00 98.00 100 GLU A O 1
ATOM 778 N N . LYS A 1 101 ? -1.205 7.681 -11.561 1.00 98.44 101 LYS A N 1
ATOM 779 C CA . LYS A 1 101 ? -0.447 7.826 -12.816 1.00 98.44 101 LYS A CA 1
ATOM 780 C C . LYS A 1 101 ? -0.351 6.516 -13.595 1.00 98.44 101 LYS A C 1
ATOM 782 O O . LYS A 1 101 ? -0.286 6.525 -14.827 1.00 98.44 101 LYS A O 1
ATOM 787 N N . GLY A 1 102 ? -0.411 5.386 -12.897 1.00 98.38 102 GLY A N 1
ATOM 788 C CA . GLY A 1 102 ? -0.455 4.057 -13.493 1.00 98.38 102 GLY A CA 1
ATOM 789 C C . GLY A 1 102 ? 0.899 3.404 -13.666 1.00 98.38 102 GLY A C 1
ATOM 790 O O . GLY A 1 102 ? 1.841 3.653 -12.917 1.00 98.38 102 GLY A O 1
ATOM 791 N N . PHE A 1 103 ? 0.964 2.503 -14.639 1.00 98.69 103 PHE A N 1
ATOM 792 C CA . PHE A 1 103 ? 2.107 1.635 -14.868 1.00 98.69 103 PHE A CA 1
ATOM 793 C C . PHE A 1 103 ? 2.280 1.341 -16.359 1.00 98.69 103 PHE A C 1
ATOM 795 O O . PHE A 1 103 ? 1.358 1.538 -17.154 1.00 98.69 103 PHE A O 1
ATOM 802 N N . GLU A 1 104 ? 3.456 0.847 -16.726 1.00 98.44 104 GLU A N 1
ATOM 803 C CA . GLU A 1 104 ? 3.810 0.480 -18.096 1.00 98.44 104 GLU A CA 1
ATOM 804 C C . GLU A 1 104 ? 4.769 -0.717 -18.138 1.00 98.44 104 GLU A C 1
ATOM 806 O O . GLU A 1 104 ? 5.412 -1.019 -17.130 1.00 98.44 104 GLU A O 1
ATOM 811 N N . PRO A 1 105 ? 4.859 -1.448 -19.265 1.00 98.44 105 PRO A N 1
ATOM 812 C CA . PRO A 1 105 ? 5.833 -2.523 -19.396 1.00 98.44 105 PRO A CA 1
ATOM 813 C C . PRO A 1 105 ? 7.264 -2.002 -19.222 1.00 98.44 105 PRO A C 1
ATOM 815 O O . PRO A 1 105 ? 7.639 -0.985 -19.799 1.00 98.44 105 PRO A O 1
ATOM 818 N N . GLY A 1 106 ? 8.094 -2.743 -18.495 1.00 97.62 106 GLY A N 1
ATOM 819 C CA . GLY A 1 106 ? 9.512 -2.432 -18.367 1.00 97.62 106 GLY A CA 1
ATOM 820 C C . GLY A 1 106 ? 10.314 -3.572 -17.758 1.00 97.62 106 GLY A C 1
ATOM 821 O O . GLY A 1 106 ? 9.943 -4.746 -17.854 1.00 97.62 106 GLY A O 1
ATOM 822 N N . LYS A 1 107 ? 11.457 -3.237 -17.154 1.00 97.62 107 LYS A N 1
ATOM 823 C CA . LYS A 1 107 ? 12.373 -4.208 -16.550 1.00 97.62 107 LYS A CA 1
ATOM 824 C C . LYS A 1 107 ? 12.869 -3.724 -15.192 1.00 97.62 107 LYS A C 1
ATOM 826 O O . LYS A 1 107 ? 13.081 -2.533 -15.008 1.00 97.62 107 LYS A O 1
ATOM 831 N N . THR A 1 108 ? 13.077 -4.660 -14.273 1.00 95.62 108 THR A N 1
ATOM 832 C CA . THR A 1 108 ? 13.741 -4.401 -12.990 1.00 95.62 108 THR A CA 1
ATOM 833 C C . THR A 1 108 ? 15.224 -4.080 -13.195 1.00 95.62 108 THR A C 1
ATOM 835 O O . THR A 1 108 ? 15.780 -4.339 -14.264 1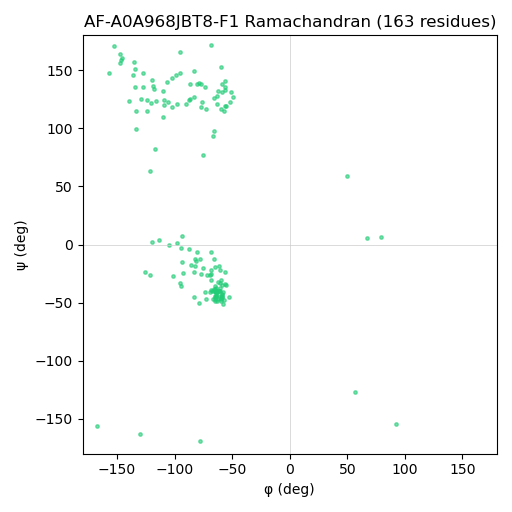.00 95.62 108 THR A O 1
ATOM 838 N N . ASP A 1 109 ? 15.910 -3.657 -12.129 1.00 93.00 109 ASP A N 1
ATOM 839 C CA . ASP A 1 109 ? 17.372 -3.440 -12.121 1.00 93.00 109 ASP A CA 1
ATOM 840 C C . ASP A 1 109 ? 18.183 -4.682 -12.535 1.00 93.00 109 ASP A C 1
ATOM 842 O O . ASP A 1 109 ? 19.315 -4.585 -12.996 1.00 93.00 109 ASP A O 1
ATOM 846 N N . THR A 1 110 ? 17.598 -5.874 -12.384 1.00 94.06 110 THR A N 1
ATOM 847 C CA . THR A 1 110 ? 18.197 -7.159 -12.778 1.00 94.06 110 THR A CA 1
ATOM 848 C C . THR A 1 110 ? 17.793 -7.611 -14.183 1.00 94.06 110 THR A C 1
ATOM 850 O O . THR A 1 110 ? 18.086 -8.739 -14.578 1.00 94.06 110 THR A O 1
ATOM 853 N N . GLY A 1 111 ? 17.094 -6.762 -14.939 1.00 95.38 111 GLY A N 1
ATOM 854 C CA . GLY A 1 111 ? 16.660 -7.026 -16.309 1.00 95.38 111 GLY A CA 1
ATOM 855 C C . GLY A 1 111 ? 15.413 -7.906 -16.438 1.00 95.38 111 GLY A C 1
ATOM 856 O O . GLY A 1 111 ? 15.051 -8.274 -17.559 1.00 95.38 111 GLY A O 1
ATOM 857 N N . ARG A 1 112 ? 14.737 -8.252 -15.333 1.00 96.56 112 ARG A N 1
ATOM 858 C CA . ARG A 1 112 ? 13.529 -9.093 -15.368 1.00 96.56 112 ARG A CA 1
ATOM 859 C C . ARG A 1 112 ? 12.318 -8.278 -15.826 1.00 96.56 112 ARG A C 1
ATOM 861 O O . ARG A 1 112 ? 12.168 -7.158 -15.346 1.00 96.56 112 ARG A O 1
ATOM 868 N N . PRO A 1 113 ? 11.437 -8.818 -16.687 1.00 98.06 113 PRO A N 1
ATOM 869 C CA . PRO A 1 113 ? 10.192 -8.148 -17.050 1.00 98.06 113 PRO A CA 1
ATOM 870 C C . PRO A 1 113 ? 9.341 -7.812 -15.821 1.00 98.06 113 PRO A C 1
ATOM 872 O O . PRO A 1 113 ? 9.174 -8.640 -14.924 1.00 98.06 113 PRO A O 1
ATOM 875 N N . CYS A 1 114 ? 8.798 -6.600 -15.791 1.00 98.38 114 CYS A N 1
ATOM 876 C CA . CYS A 1 114 ? 7.889 -6.124 -14.751 1.00 98.38 114 CYS A CA 1
ATOM 877 C C . CYS A 1 114 ? 6.964 -5.044 -15.318 1.00 98.38 114 CYS A C 1
ATOM 879 O O . CYS A 1 114 ? 7.183 -4.550 -16.427 1.00 98.38 114 CYS A O 1
ATOM 881 N N . TRP A 1 115 ? 5.959 -4.658 -14.542 1.00 98.62 115 TRP A N 1
ATOM 882 C CA . TRP A 1 115 ? 5.288 -3.383 -14.746 1.00 98.62 115 TRP A CA 1
ATOM 883 C C . TRP A 1 115 ? 5.999 -2.319 -13.910 1.00 98.62 115 TRP A C 1
ATOM 885 O O . TRP A 1 115 ? 6.104 -2.450 -12.687 1.00 98.62 115 TRP A O 1
ATOM 895 N N . LEU A 1 116 ? 6.49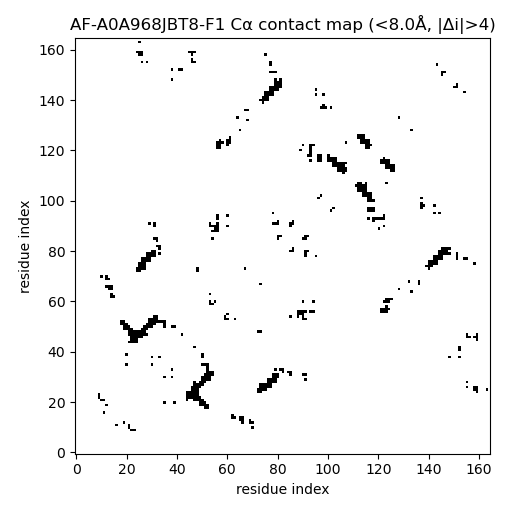8 -1.283 -14.577 1.00 98.44 116 LEU A N 1
ATOM 896 C CA . LEU A 1 116 ? 7.084 -0.108 -13.949 1.00 98.44 116 LEU A CA 1
ATOM 897 C C . LEU A 1 116 ? 5.971 0.851 -13.553 1.00 98.44 116 LEU A C 1
ATOM 899 O O . LEU A 1 116 ? 5.142 1.224 -14.382 1.00 98.44 116 LEU A O 1
ATOM 903 N N . ILE A 1 117 ? 5.956 1.258 -12.289 1.00 98.69 117 ILE A N 1
ATOM 904 C CA . ILE A 1 117 ? 5.055 2.308 -11.819 1.00 98.69 117 ILE A CA 1
ATOM 905 C C . ILE A 1 117 ? 5.559 3.654 -12.336 1.00 98.69 117 ILE A C 1
ATOM 907 O O . ILE A 1 117 ? 6.749 3.953 -12.236 1.00 98.69 117 ILE A O 1
ATOM 911 N N . ARG A 1 118 ? 4.645 4.486 -12.844 1.00 98.44 118 ARG A N 1
ATOM 912 C CA . ARG A 1 118 ? 4.939 5.852 -13.298 1.00 98.44 118 ARG A CA 1
ATOM 913 C C . ARG A 1 118 ? 5.128 6.788 -12.107 1.00 98.44 118 ARG A C 1
ATOM 915 O O . ARG A 1 118 ? 4.237 7.554 -11.757 1.00 98.44 118 ARG A O 1
ATOM 922 N N . SER A 1 119 ? 6.292 6.687 -11.487 1.00 97.25 119 SER A N 1
ATOM 923 C CA . SER A 1 119 ? 6.701 7.393 -10.274 1.00 97.25 119 SER A CA 1
ATOM 924 C C . SER A 1 119 ? 8.120 7.931 -10.455 1.00 97.25 119 SER A C 1
ATOM 926 O O . SER A 1 119 ? 8.880 7.410 -11.268 1.00 97.25 119 SER A O 1
ATOM 928 N N . GLU A 1 120 ? 8.492 8.963 -9.696 1.00 93.00 120 GLU A N 1
ATOM 929 C CA . GLU A 1 120 ? 9.861 9.507 -9.722 1.00 93.00 120 GLU A CA 1
ATOM 930 C C . GLU A 1 120 ? 10.899 8.463 -9.288 1.00 93.00 120 GLU A C 1
ATOM 932 O O . GLU A 1 120 ? 11.976 8.358 -9.870 1.00 93.00 120 GLU A O 1
ATOM 937 N N . ALA A 1 121 ? 10.557 7.666 -8.271 1.00 89.50 121 ALA A N 1
ATOM 938 C CA . ALA A 1 121 ? 11.358 6.536 -7.818 1.00 89.50 121 ALA A CA 1
ATOM 939 C C . ALA A 1 121 ? 10.870 5.220 -8.453 1.00 89.50 121 ALA A C 1
ATOM 941 O O . ALA A 1 121 ? 9.656 5.055 -8.641 1.00 89.50 121 ALA A O 1
ATOM 942 N N . PRO A 1 122 ? 11.776 4.256 -8.716 1.00 92.75 122 PRO A N 1
ATOM 943 C CA . PRO A 1 122 ? 11.414 2.978 -9.312 1.00 92.75 122 PRO A CA 1
ATOM 944 C C . PRO A 1 122 ? 10.520 2.155 -8.380 1.00 92.75 122 PRO A C 1
ATOM 946 O O . PRO A 1 122 ? 10.866 1.860 -7.232 1.00 92.75 122 PRO A O 1
ATOM 949 N N . GLY A 1 123 ? 9.375 1.739 -8.912 1.00 97.62 123 GLY A N 1
ATOM 950 C CA . GLY A 1 123 ? 8.471 0.778 -8.296 1.00 97.62 123 GLY A CA 1
ATOM 951 C C . GLY A 1 123 ? 8.154 -0.342 -9.266 1.00 97.62 123 GLY A C 1
ATOM 952 O O . GLY A 1 123 ? 7.894 -0.092 -10.444 1.00 97.62 123 GLY A O 1
ATOM 953 N N . TYR A 1 124 ? 8.192 -1.574 -8.765 1.00 98.38 124 TYR A N 1
ATOM 954 C CA . TYR A 1 124 ? 8.055 -2.773 -9.586 1.00 98.38 124 TYR A CA 1
ATOM 955 C C . TYR A 1 124 ? 6.820 -3.550 -9.166 1.00 98.38 124 TYR A C 1
ATOM 957 O O . TYR A 1 124 ? 6.599 -3.805 -7.979 1.00 98.38 124 TYR A O 1
ATOM 965 N N . ILE A 1 125 ? 6.047 -3.960 -10.163 1.00 98.62 125 ILE A N 1
ATOM 966 C CA . ILE A 1 125 ? 4.952 -4.909 -10.011 1.00 98.62 125 ILE A CA 1
ATOM 967 C C . ILE A 1 125 ? 5.274 -6.125 -10.875 1.00 98.62 125 ILE A C 1
ATOM 969 O O . ILE A 1 125 ? 5.731 -5.991 -12.013 1.00 98.62 125 ILE A O 1
ATOM 973 N N . ASP A 1 126 ? 5.050 -7.320 -10.338 1.00 98.06 126 ASP A N 1
ATOM 974 C CA . ASP A 1 126 ? 5.343 -8.564 -11.046 1.00 98.06 126 ASP A CA 1
ATOM 975 C C . ASP A 1 126 ? 4.561 -8.615 -12.365 1.00 98.06 126 ASP A C 1
ATOM 977 O O . ASP A 1 126 ? 3.342 -8.431 -12.378 1.00 98.06 126 ASP A O 1
ATOM 981 N N . HIS A 1 127 ? 5.249 -8.937 -13.463 1.00 97.25 127 HIS A N 1
ATOM 982 C CA . HIS A 1 127 ? 4.638 -9.045 -14.794 1.00 97.25 127 HIS A CA 1
ATOM 983 C C . HIS A 1 127 ? 3.541 -10.129 -14.872 1.00 97.25 127 HIS A C 1
ATOM 985 O O . HIS A 1 127 ? 2.713 -10.127 -15.775 1.00 97.25 127 HIS A O 1
ATOM 991 N N . GLU A 1 128 ? 3.518 -11.067 -13.922 1.00 97.12 128 GLU A N 1
ATOM 992 C CA . GLU A 1 128 ? 2.491 -12.111 -13.812 1.00 97.12 128 GLU A CA 1
ATOM 993 C C . GLU A 1 128 ? 1.107 -11.575 -13.425 1.00 97.12 128 GLU A C 1
ATOM 995 O O . GLU A 1 128 ? 0.107 -12.259 -13.640 1.00 97.12 128 GLU A O 1
ATOM 1000 N N . ILE A 1 129 ? 1.026 -10.390 -12.809 1.00 98.00 129 ILE A N 1
ATOM 1001 C CA . ILE A 1 129 ? -0.271 -9.782 -12.520 1.00 98.00 129 ILE A CA 1
ATOM 1002 C C . ILE A 1 129 ? -0.797 -9.196 -13.828 1.00 98.00 129 ILE A C 1
ATOM 1004 O O . ILE A 1 129 ? -0.167 -8.312 -14.410 1.00 98.00 129 ILE A O 1
ATOM 1008 N N . ALA A 1 130 ? -1.945 -9.705 -14.279 1.00 98.31 130 ALA A N 1
ATOM 1009 C CA . ALA A 1 130 ? -2.573 -9.264 -15.516 1.00 98.31 130 ALA A CA 1
ATOM 1010 C C . ALA A 1 130 ? -2.813 -7.741 -15.493 1.00 98.31 130 ALA A C 1
ATOM 1012 O O . ALA A 1 130 ? -3.331 -7.221 -14.493 1.00 98.31 130 ALA A O 1
ATOM 1013 N N . PRO A 1 131 ? -2.461 -7.012 -16.565 1.00 98.44 131 PRO A N 1
ATOM 1014 C CA . PRO A 1 131 ? -2.593 -5.561 -16.596 1.00 98.44 131 PRO A CA 1
ATOM 1015 C C . PRO A 1 131 ? -4.054 -5.119 -16.458 1.00 98.44 131 PRO A C 1
ATOM 1017 O O . PRO A 1 131 ? -4.323 -4.108 -15.817 1.00 98.44 131 PRO A O 1
ATOM 1020 N N . GLU A 1 132 ? -5.015 -5.894 -16.962 1.00 98.44 132 GLU A N 1
ATOM 1021 C CA . GLU A 1 132 ? -6.448 -5.613 -16.825 1.00 98.44 132 GLU A CA 1
ATOM 1022 C C . GLU A 1 132 ? -6.888 -5.661 -15.358 1.00 98.44 132 GLU A C 1
ATOM 1024 O O . GLU A 1 132 ? -7.639 -4.797 -14.907 1.00 98.44 132 GLU A O 1
ATOM 1029 N N . ALA A 1 133 ? -6.371 -6.622 -14.584 1.00 98.44 133 ALA A N 1
ATOM 1030 C CA . ALA A 1 133 ? -6.647 -6.720 -13.153 1.00 98.44 133 ALA A CA 1
ATOM 1031 C C . ALA A 1 133 ? -6.057 -5.526 -12.389 1.00 98.44 133 ALA A C 1
ATOM 1033 O O . ALA A 1 133 ? -6.710 -4.969 -11.507 1.00 98.44 133 ALA A O 1
ATOM 1034 N N . LEU A 1 134 ? -4.845 -5.092 -12.757 1.00 98.62 134 LEU A N 1
ATOM 1035 C CA . LEU A 1 134 ? -4.230 -3.892 -12.191 1.00 98.62 134 LEU A CA 1
ATOM 1036 C C . LEU A 1 134 ? -5.047 -2.635 -12.515 1.00 98.62 134 LEU A C 1
ATOM 1038 O O . LEU A 1 134 ? -5.273 -1.822 -11.622 1.00 98.62 134 LEU A O 1
ATOM 1042 N N . GLN A 1 135 ? -5.524 -2.477 -13.754 1.00 98.50 135 GLN A N 1
ATOM 1043 C CA . GLN A 1 135 ? -6.369 -1.336 -14.125 1.00 98.50 135 GLN A CA 1
ATOM 1044 C C . GLN A 1 135 ? -7.710 -1.353 -13.393 1.00 98.50 135 GLN A C 1
ATOM 1046 O O . GLN A 1 135 ? -8.110 -0.326 -12.848 1.00 98.50 135 GLN A O 1
ATOM 1051 N N . HIS A 1 136 ? -8.363 -2.514 -13.308 1.00 97.94 136 HIS A N 1
ATOM 1052 C CA . HIS A 1 136 ? -9.595 -2.664 -12.540 1.00 97.94 136 HIS A CA 1
ATOM 1053 C C . HIS A 1 136 ? -9.385 -2.256 -11.078 1.00 97.94 136 HIS A C 1
ATOM 1055 O O . HIS A 1 136 ? -10.149 -1.455 -10.548 1.00 97.94 136 HIS A O 1
ATOM 1061 N N . LEU A 1 137 ? -8.315 -2.743 -10.439 1.00 98.25 137 LEU A N 1
ATOM 1062 C CA . LEU A 1 137 ? -8.001 -2.390 -9.055 1.00 98.25 137 LEU A CA 1
ATOM 1063 C C . LEU A 1 137 ? -7.803 -0.882 -8.869 1.00 98.25 137 LEU A C 1
ATOM 1065 O O . LEU A 1 137 ? -8.284 -0.309 -7.891 1.00 98.25 137 LEU A O 1
ATOM 1069 N N . ARG A 1 138 ? -7.093 -0.236 -9.802 1.00 98.25 138 ARG A N 1
ATOM 1070 C CA . ARG A 1 138 ? -6.868 1.214 -9.756 1.00 98.25 138 ARG A CA 1
ATOM 1071 C C . ARG A 1 138 ? -8.171 2.002 -9.802 1.00 98.25 138 ARG A C 1
ATOM 1073 O O . ARG A 1 138 ? -8.281 3.025 -9.142 1.00 98.25 138 ARG A O 1
ATOM 1080 N N . GLN A 1 139 ? -9.135 1.521 -10.578 1.00 97.19 139 GLN A N 1
ATOM 1081 C CA . GLN A 1 139 ? -10.431 2.165 -10.767 1.00 97.19 139 GLN A CA 1
ATOM 1082 C C . GLN A 1 139 ? -11.429 1.833 -9.650 1.00 97.19 139 GLN A C 1
ATOM 1084 O O . GLN A 1 139 ? -12.361 2.598 -9.424 1.00 97.19 139 GLN A O 1
ATOM 1089 N N . SER A 1 140 ? -11.250 0.709 -8.949 1.00 96.62 140 SER A N 1
ATOM 1090 C CA . SER A 1 140 ? -12.196 0.237 -7.933 1.00 96.62 140 SER A CA 1
ATOM 1091 C C . SER A 1 140 ? -11.975 0.824 -6.538 1.00 96.62 140 SER A C 1
ATOM 1093 O O . SER A 1 140 ? -12.857 0.702 -5.690 1.00 96.62 140 SER A O 1
ATOM 1095 N N . LEU A 1 141 ? -10.799 1.399 -6.264 1.00 97.12 141 LEU A N 1
ATOM 1096 C CA . LEU A 1 141 ? -10.423 1.870 -4.930 1.00 97.12 141 LEU A CA 1
ATOM 1097 C C . LEU A 1 141 ? -10.365 3.395 -4.852 1.00 97.12 141 LEU A C 1
ATOM 1099 O O . LEU A 1 141 ? -9.701 4.045 -5.654 1.00 97.12 141 LEU A O 1
ATOM 1103 N N . GLN A 1 142 ? -10.984 3.961 -3.817 1.00 97.62 142 GLN A N 1
ATOM 1104 C CA . GLN A 1 142 ? -10.769 5.355 -3.437 1.00 97.62 142 GLN A CA 1
ATOM 1105 C C . GLN A 1 142 ? -9.566 5.443 -2.487 1.00 97.62 142 GLN A C 1
ATOM 1107 O O . GLN A 1 142 ? -9.529 4.786 -1.445 1.00 97.62 142 GLN A O 1
ATOM 1112 N N . ILE A 1 143 ? -8.581 6.267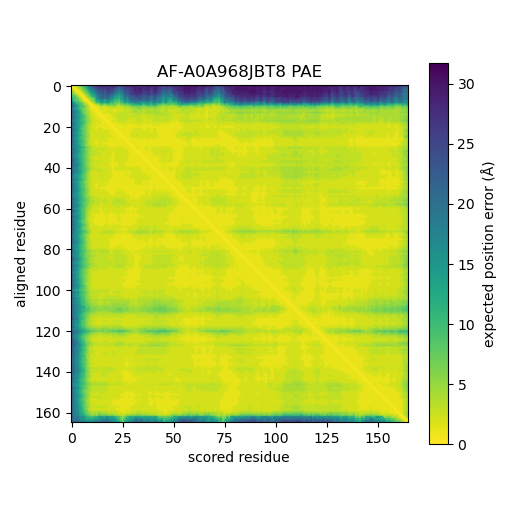 -2.842 1.00 98.25 143 ILE A N 1
ATOM 1113 C CA . ILE A 1 143 ? -7.304 6.378 -2.127 1.00 98.25 143 ILE A CA 1
ATOM 1114 C C . ILE A 1 143 ? -7.257 7.682 -1.328 1.00 98.25 143 ILE A C 1
ATOM 1116 O O . ILE A 1 143 ? -7.671 8.728 -1.826 1.00 98.25 143 ILE A O 1
ATOM 1120 N N . GLN A 1 144 ? -6.721 7.635 -0.108 1.00 98.44 144 GLN A N 1
ATOM 1121 C CA . GLN A 1 144 ? -6.436 8.819 0.699 1.00 98.44 144 GLN A CA 1
ATOM 1122 C C . GLN A 1 144 ? -5.033 8.740 1.308 1.00 98.44 144 GLN A C 1
ATOM 1124 O O . GLN A 1 144 ? -4.755 7.889 2.155 1.00 98.44 144 GLN A O 1
ATOM 1129 N N . LEU A 1 145 ? -4.156 9.656 0.893 1.00 98.31 145 LEU A N 1
ATOM 1130 C CA . LEU A 1 145 ? -2.856 9.874 1.525 1.00 98.31 145 LEU A CA 1
ATOM 1131 C C . LEU A 1 145 ? -3.020 10.692 2.809 1.00 98.31 145 LEU A C 1
ATOM 1133 O O . LEU A 1 145 ? -3.768 11.666 2.842 1.00 98.31 145 LEU A O 1
ATOM 1137 N N . THR A 1 146 ? -2.289 10.314 3.854 1.00 98.12 146 THR A N 1
ATOM 1138 C CA . THR A 1 146 ? -2.293 10.991 5.153 1.00 98.12 146 THR A CA 1
ATOM 1139 C C . THR A 1 146 ? -0.862 11.182 5.678 1.00 98.12 146 THR A C 1
ATOM 1141 O O . THR A 1 146 ? -0.053 10.249 5.612 1.00 98.12 146 THR A O 1
ATOM 1144 N N . PRO A 1 147 ? -0.512 12.371 6.202 1.00 96.62 147 PRO A N 1
ATOM 1145 C CA . PRO A 1 147 ? 0.818 12.675 6.731 1.00 96.62 147 PRO A CA 1
ATOM 1146 C C . PRO A 1 147 ? 0.976 12.299 8.213 1.00 96.62 147 PRO A C 1
ATOM 1148 O O . PRO A 1 147 ? 2.057 12.453 8.778 1.00 96.62 147 PRO A O 1
ATOM 1151 N N . SER A 1 148 ? -0.084 11.836 8.880 1.00 96.44 148 SER A N 1
ATOM 1152 C CA . SER A 1 148 ? -0.067 11.530 10.310 1.00 96.44 148 SER A CA 1
ATOM 1153 C C . SER A 1 148 ? -0.987 10.362 10.663 1.00 96.44 148 SER A C 1
ATOM 1155 O O . SER A 1 148 ? -1.962 10.077 9.969 1.00 96.44 148 SER A O 1
ATOM 1157 N N . ILE A 1 149 ? -0.699 9.692 11.786 1.00 96.31 149 ILE A N 1
ATOM 1158 C CA . ILE A 1 149 ? -1.562 8.622 12.311 1.00 96.31 149 ILE A CA 1
ATOM 1159 C C . ILE A 1 149 ? -2.948 9.180 12.653 1.00 96.31 149 ILE A C 1
ATOM 1161 O O . ILE A 1 149 ? -3.946 8.534 12.362 1.00 96.31 149 ILE A O 1
ATOM 1165 N N . SER A 1 150 ? -3.024 10.382 13.235 1.00 97.38 150 SER A N 1
ATOM 1166 C CA . SER A 1 150 ? -4.297 11.001 13.625 1.00 97.38 150 SER A CA 1
ATOM 1167 C C . SER A 1 150 ? -5.229 11.192 12.424 1.00 97.38 150 SER A C 1
ATOM 1169 O O . SER A 1 150 ? -6.378 10.751 12.455 1.00 97.38 150 SER A O 1
ATOM 1171 N N . GLU A 1 151 ? -4.711 11.763 11.332 1.00 98.25 151 GLU A N 1
ATOM 1172 C CA . GLU A 1 151 ? -5.473 11.948 10.092 1.00 98.25 151 GLU A CA 1
ATOM 1173 C C . GLU A 1 151 ? -5.849 10.617 9.446 1.00 98.25 151 GLU A C 1
ATOM 1175 O O . GLU A 1 151 ? -6.974 10.464 8.974 1.00 98.25 151 GLU A O 1
ATOM 1180 N N . ALA A 1 152 ? -4.954 9.626 9.491 1.00 98.12 152 ALA A N 1
ATOM 1181 C CA . ALA A 1 152 ? -5.269 8.279 9.036 1.00 98.12 152 ALA A CA 1
ATOM 1182 C C . ALA A 1 152 ? -6.459 7.689 9.805 1.00 98.12 152 ALA A C 1
ATOM 1184 O O . ALA A 1 152 ? -7.351 7.106 9.196 1.00 98.12 152 ALA A O 1
ATOM 1185 N N . MET A 1 153 ? -6.516 7.855 11.132 1.00 97.88 153 MET A N 1
ATOM 1186 C CA . MET A 1 153 ? -7.625 7.321 11.933 1.00 97.88 153 MET A CA 1
ATOM 1187 C C . MET A 1 153 ? -8.926 8.063 11.654 1.00 97.88 153 MET A C 1
ATOM 1189 O O . MET A 1 153 ? -9.965 7.422 11.529 1.00 97.88 153 MET A O 1
ATOM 1193 N N . ALA A 1 154 ? -8.877 9.387 11.506 1.00 98.12 154 ALA A N 1
ATOM 1194 C CA . ALA A 1 154 ? -10.045 10.165 11.109 1.00 98.12 154 ALA A CA 1
ATOM 1195 C C . ALA A 1 154 ? -10.595 9.697 9.749 1.00 98.12 154 ALA A C 1
ATOM 1197 O O . ALA A 1 154 ? -11.794 9.459 9.625 1.00 98.12 154 ALA A O 1
ATOM 1198 N N . ALA A 1 155 ? -9.717 9.478 8.763 1.00 98.44 155 ALA A N 1
ATOM 1199 C CA . ALA A 1 155 ? -10.095 8.977 7.444 1.00 98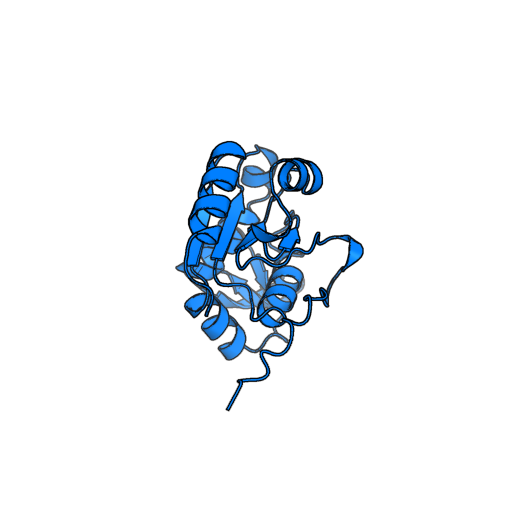.44 155 ALA A CA 1
ATOM 1200 C C . ALA A 1 155 ? -10.722 7.576 7.506 1.00 98.44 155 ALA A C 1
ATOM 1202 O O . ALA A 1 155 ? -11.775 7.341 6.918 1.00 98.44 155 ALA A O 1
ATOM 1203 N N . VAL A 1 156 ? -10.110 6.646 8.250 1.00 98.38 156 VAL A N 1
ATOM 1204 C CA . VAL A 1 156 ? -10.634 5.278 8.397 1.00 98.38 156 VAL A CA 1
ATOM 1205 C C . VAL A 1 156 ? -12.033 5.286 9.016 1.00 98.38 156 VAL A C 1
ATOM 1207 O O . VAL A 1 156 ? -12.922 4.625 8.485 1.00 98.38 156 VAL A O 1
ATOM 1210 N N . ARG A 1 157 ? -12.250 6.062 10.086 1.00 98.12 157 ARG A N 1
ATOM 1211 C CA . ARG A 1 157 ? -13.564 6.176 10.742 1.00 98.12 157 ARG A CA 1
ATOM 1212 C C . ARG A 1 157 ? -14.609 6.793 9.828 1.00 98.12 157 ARG A C 1
ATOM 1214 O O . ARG A 1 157 ? -15.694 6.244 9.693 1.00 98.12 157 ARG A O 1
ATOM 1221 N N . HIS A 1 158 ? -14.244 7.861 9.125 1.00 97.56 158 HIS A N 1
ATOM 1222 C CA . HIS A 1 158 ? -15.120 8.472 8.133 1.00 97.56 158 HIS A CA 1
ATOM 1223 C C . HIS A 1 158 ? -15.538 7.477 7.037 1.00 97.56 158 HIS A C 1
ATOM 1225 O O . HIS A 1 158 ? -16.699 7.432 6.641 1.00 97.56 158 HIS A O 1
ATOM 1231 N N . PHE A 1 159 ? -14.621 6.629 6.559 1.00 97.38 159 PHE A N 1
ATOM 1232 C CA . PHE A 1 159 ? -14.957 5.588 5.582 1.00 97.38 159 PHE A CA 1
ATOM 1233 C C . PHE A 1 159 ? -15.774 4.428 6.161 1.00 97.38 159 PHE A C 1
ATOM 1235 O O . PHE A 1 159 ? -16.519 3.789 5.414 1.00 97.38 159 PHE A O 1
ATOM 1242 N N . ALA A 1 160 ? -15.659 4.148 7.460 1.00 95.31 160 ALA A N 1
ATOM 1243 C CA . ALA A 1 160 ? -16.456 3.126 8.133 1.00 95.31 160 ALA A CA 1
ATOM 1244 C C . ALA A 1 160 ? -17.942 3.515 8.248 1.00 95.31 160 ALA A C 1
ATOM 1246 O O . ALA A 1 160 ? -18.795 2.635 8.276 1.00 95.31 160 ALA A O 1
ATOM 1247 N N . GLU A 1 161 ? -18.253 4.814 8.255 1.00 93.88 161 GLU A N 1
ATOM 1248 C CA . GLU A 1 161 ? -19.627 5.341 8.275 1.00 93.88 161 GLU A CA 1
ATOM 1249 C C . GLU A 1 161 ? -20.323 5.289 6.903 1.00 93.88 161 GLU A C 1
ATOM 1251 O O . GLU A 1 161 ? -21.531 5.501 6.816 1.00 93.88 161 GLU A O 1
ATOM 1256 N N . ARG A 1 162 ? -19.586 5.027 5.814 1.00 91.62 162 ARG A N 1
ATOM 1257 C CA . ARG A 1 162 ? -20.163 4.947 4.462 1.00 91.62 162 ARG A CA 1
ATOM 1258 C C . ARG A 1 162 ? -20.808 3.584 4.247 1.00 91.62 162 ARG A C 1
ATOM 1260 O O . ARG A 1 162 ? -20.197 2.567 4.574 1.00 91.62 162 ARG A O 1
ATOM 1267 N N . ASP A 1 163 ? -21.983 3.569 3.620 1.00 78.75 163 ASP A N 1
ATOM 1268 C CA . ASP A 1 163 ? -22.746 2.339 3.399 1.00 78.75 163 ASP A CA 1
ATOM 1269 C C . ASP A 1 163 ? -21.886 1.226 2.763 1.00 78.75 163 ASP A C 1
ATOM 1271 O O . ASP A 1 163 ? -21.181 1.483 1.767 1.00 78.75 163 ASP A O 1
ATOM 1275 N N . PRO A 1 164 ? -21.927 -0.004 3.320 1.00 70.56 164 PRO A N 1
ATOM 1276 C CA . PRO A 1 164 ? -21.382 -1.180 2.656 1.00 70.56 164 PRO A CA 1
ATOM 1277 C C . PRO A 1 164 ? -22.096 -1.399 1.313 1.00 70.56 164 PRO A C 1
ATOM 1279 O O . PRO A 1 164 ? -23.246 -0.992 1.148 1.00 70.56 164 PRO A O 1
ATOM 1282 N N . LEU A 1 165 ? -21.411 -2.030 0.354 1.00 59.50 165 LEU A N 1
ATOM 1283 C CA . LEU A 1 165 ? -22.056 -2.509 -0.878 1.00 59.50 165 LEU A CA 1
ATOM 1284 C C . LEU A 1 165 ? -23.092 -3.601 -0.584 1.00 59.50 165 LEU A C 1
ATOM 1286 O O . LEU A 1 165 ? -22.829 -4.424 0.325 1.00 59.50 165 LEU A O 1
#

Secondary structure (DSSP, 8-state):
-----PPPPPP--SS-GGGEEE-SSSEEEE-TTS-HHHHHTTS-TTT-SEEE----TTTTHHHHHHHHHT-TT--EEEEE--SHHHHHH-HHHHHHHHHHT-EEEEE-TTS-EEEEESSSS--EEETTS-HHHHHHHHHH-EEEEESSHHHHHHHHHHHHTSPP-

Mean predicted aligned error: 4.23 Å

Solvent-accessible surface area (backbone atoms only — not comparable to full-atom values): 9028 Å² total; per-residue (Å²): 129,86,77,79,75,72,75,80,76,74,74,73,57,82,55,63,44,96,60,47,51,71,32,72,20,36,26,31,37,38,29,19,71,51,58,45,69,66,58,50,74,78,52,58,54,60,34,24,26,33,37,28,62,37,68,34,22,64,76,35,43,42,50,49,51,55,35,52,74,72,31,86,62,50,41,35,37,40,36,34,50,57,50,71,64,24,65,73,47,36,18,50,61,30,53,50,24,34,52,76,67,25,65,44,86,43,58,46,100,85,67,46,71,20,31,33,31,55,41,97,57,80,21,38,30,58,57,84,57,54,66,67,60,54,54,50,53,42,74,60,42,51,76,43,83,22,66,37,70,69,56,41,50,53,51,37,52,59,57,48,73,50,83,80,132

Radius of gyration: 15.75 Å; Cα contacts (8 Å, |Δi|>4): 324; chains: 1; bounding box: 56×28×38 Å

Sequence (165 aa):
MPTITALPRLYKPLIKPNQVICGTGQTAVVTGWTVRHTVAKHLQSHEYAAIGQLYSPTRGISALLRNLLANPQVRFLVLINATKEDRNAGAITCLQDFFEKGFEPGKTDTGRPCWLIRSEAPGYIDHEIAPEALQHLRQSLQIQLTPSISEAMAAVRHFAERDPL

pLDDT: mean 93.72, std 11.76, range [41.19, 98.81]

Nearest PDB structures (foldseek):
  5laa-assembly2_B  TM=7.539E-01  e=2.555E-08  Methanothermus fervidus DSM 2088
  5l8x-assembly2_B  TM=6.908E-01  e=6.313E-08  Methanocaldococcus jannaschii DSM 2661
  8xxb-assembly1_A  TM=3.889E-01  e=3.512E+00  Thauera aminoaromatica S2
  7pt2-assembly1_A  TM=3.035E-01  e=9.259E+00  Actinomycetospora chiangmaiensis DSM 45062

Foldseek 3Di:
DDDPPDDPPQAQQPFPSVFKDAAQAQEEEEAEPPDQVVLVVLDDRHLHGIYGYFQALAPRVQSVLSRLLSRPSHAEYEAEQADPSSVVRCNRVLNVQCLVVNWDWDADPVRHIFTFRPGPDTGTHHPPPDRVSSVCSSVRHDYDYDNDSVVSSVVSNVRSPDDGD